Protein AF-A0AA45BLH7-F1 (afdb_monomer_lite)

Structure (mmCIF, N/CA/C/O backbone):
data_AF-A0AA45BLH7-F1
#
_entry.id   AF-A0AA45BLH7-F1
#
loop_
_atom_site.group_PDB
_atom_site.id
_atom_site.type_symbol
_atom_site.label_atom_id
_atom_site.label_alt_id
_atom_site.label_comp_id
_atom_site.label_asym_id
_atom_site.label_entity_id
_atom_site.label_seq_id
_atom_site.pdbx_PDB_ins_code
_atom_site.Cartn_x
_atom_site.Cartn_y
_atom_site.Cartn_z
_atom_site.occupancy
_atom_site.B_iso_or_equiv
_atom_site.auth_seq_id
_atom_site.auth_comp_id
_atom_site.auth_asym_id
_atom_site.auth_atom_id
_atom_site.pdbx_PDB_model_num
ATOM 1 N N . MET A 1 1 ? -49.485 -31.174 10.076 1.00 43.88 1 MET A N 1
ATOM 2 C CA . MET A 1 1 ? -48.768 -30.066 9.410 1.00 43.88 1 MET A CA 1
ATOM 3 C C . MET A 1 1 ? -49.037 -28.835 10.246 1.00 43.88 1 MET A C 1
ATOM 5 O O . MET A 1 1 ? -50.108 -28.255 10.126 1.00 43.88 1 MET A O 1
ATOM 9 N N . ASP A 1 2 ? -48.126 -28.526 11.164 1.00 48.38 2 ASP A N 1
ATOM 10 C CA . ASP A 1 2 ? -48.341 -27.492 12.173 1.00 48.38 2 ASP A CA 1
ATOM 11 C C . ASP A 1 2 ? -47.881 -26.136 11.644 1.00 48.38 2 ASP A C 1
ATOM 13 O O . ASP A 1 2 ? -46.725 -25.934 11.268 1.00 48.38 2 ASP A O 1
ATOM 17 N N . ASN A 1 3 ? -48.844 -25.224 11.570 1.00 49.12 3 ASN A N 1
ATOM 18 C CA . ASN A 1 3 ? -48.732 -23.917 10.952 1.00 49.12 3 ASN A CA 1
ATOM 19 C C . ASN A 1 3 ? -48.029 -22.942 11.915 1.00 49.12 3 ASN A C 1
ATOM 21 O O . ASN A 1 3 ? -48.671 -22.196 12.648 1.00 49.12 3 ASN A O 1
ATOM 25 N N . LYS A 1 4 ? -46.690 -22.971 11.940 1.00 55.66 4 LYS A N 1
ATOM 26 C CA . LYS A 1 4 ? -45.842 -22.135 12.818 1.00 55.66 4 LYS A CA 1
ATOM 27 C C . LYS A 1 4 ? -45.728 -20.658 12.402 1.00 55.66 4 LYS A C 1
ATOM 29 O O . LYS A 1 4 ? -44.923 -19.929 12.966 1.00 55.66 4 LYS A O 1
ATOM 34 N N . LEU A 1 5 ? -46.507 -20.203 11.421 1.00 54.84 5 LEU A N 1
ATOM 35 C CA . LEU A 1 5 ? -46.455 -18.817 10.933 1.00 54.84 5 LEU A CA 1
ATOM 36 C C . LEU A 1 5 ? -47.451 -17.879 11.633 1.00 54.84 5 LEU A C 1
ATOM 38 O O . LEU A 1 5 ? -47.347 -16.665 11.484 1.00 54.84 5 LEU A O 1
ATOM 42 N N . SER A 1 6 ? -48.375 -18.407 12.441 1.00 57.91 6 SER A N 1
ATOM 43 C CA . SER A 1 6 ? -49.400 -17.601 13.120 1.00 57.91 6 SER A CA 1
ATOM 44 C C . SER A 1 6 ? -48.895 -16.826 14.347 1.00 57.91 6 SER A C 1
ATOM 46 O O . SER A 1 6 ? -49.637 -16.014 14.892 1.00 57.91 6 SER A O 1
ATOM 48 N N . GLU A 1 7 ? -47.652 -17.039 14.790 1.00 55.47 7 GLU A N 1
ATOM 49 C CA . GLU A 1 7 ? -47.095 -16.343 15.963 1.00 55.47 7 GLU A CA 1
ATOM 50 C C . GLU A 1 7 ? -46.376 -15.024 15.631 1.00 55.47 7 GLU A C 1
ATOM 52 O O . GLU A 1 7 ? -46.086 -14.251 16.537 1.00 55.47 7 GLU A O 1
ATOM 57 N N . LEU A 1 8 ? -46.160 -14.705 14.348 1.00 52.66 8 LEU A N 1
ATOM 58 C CA . LEU A 1 8 ? -45.508 -13.455 13.918 1.00 52.66 8 LEU A CA 1
ATOM 59 C C . LEU A 1 8 ? -46.484 -12.290 13.661 1.00 52.66 8 LEU A C 1
ATOM 61 O O . LEU A 1 8 ? -46.062 -11.223 13.228 1.00 52.66 8 LEU A O 1
ATOM 65 N N . SER A 1 9 ? -47.784 -12.470 13.920 1.00 54.50 9 SER A N 1
ATOM 66 C CA . SER A 1 9 ? -48.828 -11.478 13.606 1.00 54.50 9 SER A CA 1
ATOM 67 C C . SER A 1 9 ? -49.440 -10.802 14.838 1.00 54.50 9 SER A C 1
ATOM 69 O O . SER A 1 9 ? -50.606 -10.398 14.811 1.00 54.50 9 SER A O 1
ATOM 71 N N . LYS A 1 10 ? -48.689 -10.655 15.930 1.00 49.34 10 LYS A N 1
ATOM 72 C CA . LYS A 1 10 ? -49.080 -9.699 16.971 1.00 49.34 10 LYS A CA 1
ATOM 73 C C . LYS A 1 10 ? -48.318 -8.405 16.704 1.00 49.34 10 LYS A C 1
ATOM 75 O O . LYS A 1 10 ? -47.098 -8.427 16.844 1.00 49.34 10 LYS A O 1
ATOM 80 N N . PRO A 1 11 ? -48.978 -7.310 16.283 1.00 41.38 11 PRO A N 1
ATOM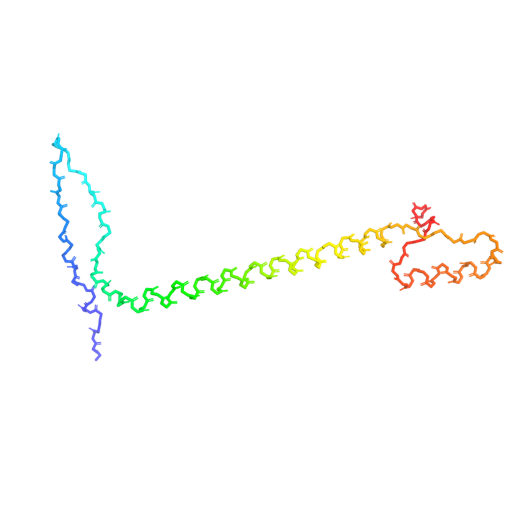 81 C CA . PRO A 1 11 ? -48.316 -6.019 16.282 1.00 41.38 11 PRO A CA 1
ATOM 82 C C . PRO A 1 11 ? -47.946 -5.714 17.733 1.00 41.38 11 PRO A C 1
ATOM 84 O O . PRO A 1 11 ? -48.816 -5.615 18.598 1.00 41.38 11 PRO A O 1
ATOM 87 N N . GLU A 1 12 ? -46.645 -5.664 17.998 1.00 49.31 12 GLU A N 1
ATOM 88 C CA . GLU A 1 12 ? -46.085 -5.141 19.236 1.00 49.31 12 GLU A CA 1
ATOM 89 C C . GLU A 1 12 ? -46.661 -3.728 19.390 1.00 49.31 12 GLU A C 1
ATOM 91 O O . GLU A 1 12 ? -46.492 -2.886 18.506 1.00 49.31 12 GLU A O 1
ATOM 96 N N . GLN A 1 13 ? -47.486 -3.507 20.416 1.00 46.44 13 GLN A N 1
ATOM 97 C CA . GLN A 1 13 ? -48.035 -2.182 20.683 1.00 46.44 13 GLN A CA 1
ATOM 98 C C . GLN A 1 13 ? -46.861 -1.277 21.051 1.00 46.44 13 GLN A C 1
ATOM 100 O O . GLN A 1 13 ? -46.290 -1.386 22.131 1.00 46.44 13 GLN A O 1
ATOM 105 N N . PHE A 1 14 ? -46.471 -0.429 20.104 1.00 42.12 14 PHE A N 1
ATOM 106 C CA . PHE A 1 14 ? -45.530 0.653 20.330 1.00 42.12 14 PHE A CA 1
ATOM 107 C C . PHE A 1 14 ? -46.275 1.766 21.065 1.00 42.12 14 PHE A C 1
ATOM 109 O O . PHE A 1 14 ? -47.068 2.486 20.455 1.00 42.12 14 PHE A O 1
ATOM 116 N N . ASP A 1 15 ? -46.025 1.906 22.363 1.00 43.53 15 ASP A N 1
ATOM 117 C CA . ASP A 1 15 ? -46.447 3.085 23.114 1.00 43.53 15 ASP A CA 1
ATOM 118 C C . ASP A 1 15 ? -45.550 4.257 22.693 1.00 43.53 15 ASP A C 1
ATOM 120 O O . ASP A 1 15 ? -44.464 4.482 23.225 1.00 43.53 15 ASP A O 1
ATOM 124 N N . ALA A 1 16 ? -45.976 4.973 21.653 1.00 44.09 16 ALA A N 1
ATOM 125 C CA . ALA A 1 16 ? -45.398 6.258 21.304 1.00 44.09 16 ALA A CA 1
ATOM 126 C C . ALA A 1 16 ? -45.867 7.285 22.343 1.00 44.09 16 ALA A C 1
ATOM 128 O O . ALA A 1 16 ? -47.026 7.702 22.328 1.00 44.09 16 ALA A O 1
ATOM 129 N N . GLU A 1 17 ? -44.982 7.695 23.250 1.00 50.41 17 GLU A N 1
ATOM 130 C CA . GLU A 1 17 ? -45.237 8.867 24.084 1.00 50.41 17 GLU A CA 1
ATOM 131 C C . GLU A 1 17 ? -45.250 10.111 23.183 1.00 50.41 17 GLU A C 1
ATOM 133 O O . GLU A 1 17 ? -44.246 10.494 22.582 1.00 50.41 17 GLU A O 1
ATOM 138 N N . VAL A 1 18 ? -46.433 10.710 23.028 1.00 46.19 18 VAL A N 1
ATOM 139 C CA . VAL A 1 18 ? -46.637 11.947 22.269 1.00 46.19 18 VAL A CA 1
ATOM 140 C C . VAL A 1 18 ? -46.475 13.122 23.231 1.00 46.19 18 VAL A C 1
ATOM 142 O O . VAL A 1 18 ? -47.393 13.436 23.986 1.00 46.19 18 VAL A O 1
ATOM 145 N N . GLU A 1 19 ? -45.327 13.797 23.200 1.00 52.41 19 GLU A N 1
ATOM 146 C CA . GLU A 1 19 ? -45.188 15.120 23.818 1.00 52.41 19 GLU A CA 1
ATOM 147 C C . GLU A 1 19 ? -45.761 16.196 22.885 1.00 52.41 19 GLU A C 1
ATOM 149 O O . GLU A 1 19 ? -45.370 16.329 21.724 1.00 52.41 19 GLU A O 1
ATOM 154 N N . ILE A 1 20 ? -46.716 16.978 23.394 1.00 48.56 20 ILE A N 1
ATOM 155 C CA . ILE A 1 20 ? -47.362 18.068 22.656 1.00 48.56 20 ILE A CA 1
ATOM 156 C C . ILE A 1 20 ? -46.675 19.383 23.034 1.00 48.56 20 ILE A C 1
ATOM 158 O O . ILE A 1 20 ? -46.933 19.935 24.103 1.00 48.56 20 ILE A O 1
ATOM 162 N N . HIS A 1 21 ? -45.860 19.940 22.136 1.00 45.47 21 HIS A N 1
ATOM 163 C CA . HIS A 1 21 ? -45.409 21.331 22.236 1.00 45.47 21 HIS A CA 1
ATOM 164 C C . HIS A 1 21 ? -46.099 22.180 21.167 1.00 45.47 21 HIS A C 1
ATOM 166 O O . HIS A 1 21 ? -46.000 21.906 19.978 1.00 45.47 21 HIS A O 1
ATOM 172 N N . GLY A 1 22 ? -46.808 23.231 21.587 1.00 54.59 22 GLY A N 1
ATOM 173 C CA . GLY A 1 22 ? -47.357 24.235 20.665 1.00 54.59 22 GLY A CA 1
ATOM 174 C C . GLY A 1 22 ? -48.560 23.800 19.817 1.00 54.59 22 GLY A C 1
ATOM 175 O O . GLY A 1 22 ? -48.976 24.567 18.957 1.00 54.59 22 GLY A O 1
ATOM 176 N N . GLY A 1 23 ? -49.151 22.627 20.072 1.00 55.66 23 GLY A N 1
ATOM 177 C CA . GLY A 1 23 ? -50.377 22.175 19.400 1.00 55.66 23 GLY A CA 1
ATOM 178 C C . GLY A 1 23 ? -50.170 21.324 18.145 1.00 55.66 23 GLY A C 1
ATOM 179 O O . GLY A 1 23 ? -51.162 20.915 17.547 1.00 55.66 23 GLY A O 1
ATOM 180 N N . GLU A 1 24 ? -48.930 20.989 17.781 1.00 39.88 24 GLU A N 1
ATOM 181 C CA . GLU A 1 24 ? -48.644 20.024 16.714 1.00 39.88 24 GLU A CA 1
ATOM 182 C C . GLU A 1 24 ? -47.915 18.794 17.281 1.00 39.88 24 GLU A C 1
ATOM 184 O O . GLU A 1 24 ? -46.898 18.945 17.963 1.00 39.88 24 GLU A O 1
ATOM 189 N N . PRO A 1 25 ? -48.420 17.566 17.047 1.00 50.94 25 PRO A N 1
ATOM 190 C CA . PRO A 1 25 ? -47.736 16.357 17.477 1.00 50.94 25 PRO A CA 1
ATOM 191 C C . PRO A 1 25 ? -46.516 16.128 16.581 1.00 50.94 25 PRO A C 1
ATOM 193 O O . PRO A 1 25 ? -46.651 15.858 15.388 1.00 50.94 25 PRO A O 1
ATOM 196 N N . PHE A 1 26 ? -45.318 16.203 17.153 1.00 44.53 26 PHE A N 1
ATOM 197 C CA . PHE A 1 26 ? -44.093 15.780 16.485 1.00 44.53 26 PHE A CA 1
ATOM 198 C C . PHE A 1 26 ? -43.581 14.512 17.165 1.00 44.53 26 PHE A C 1
ATOM 200 O O . PHE A 1 26 ? -43.473 14.438 18.386 1.00 44.53 26 PHE A O 1
ATOM 207 N N . ALA A 1 27 ? -43.297 13.480 16.372 1.00 52.56 27 ALA A N 1
ATOM 208 C CA . ALA A 1 27 ? -42.723 12.249 16.888 1.00 52.56 27 ALA A CA 1
ATOM 209 C C . ALA A 1 27 ? -41.254 12.504 17.247 1.00 52.56 27 ALA A C 1
ATOM 211 O O . ALA A 1 27 ? -40.391 12.543 16.367 1.00 52.56 27 ALA A O 1
ATOM 212 N N . VAL A 1 28 ? -40.956 12.666 18.536 1.00 49.25 28 VAL A N 1
ATOM 213 C CA . VAL A 1 28 ? -39.582 12.542 19.021 1.00 49.25 28 VAL A CA 1
ATOM 214 C C . VAL A 1 28 ? -39.232 11.066 18.943 1.00 49.25 28 VAL A C 1
ATOM 216 O O . VAL A 1 28 ? -39.680 10.260 19.751 1.00 49.25 28 VAL A O 1
ATOM 219 N N . TRP A 1 29 ? -38.432 10.696 17.945 1.00 47.56 29 TRP A N 1
ATOM 220 C CA . TRP A 1 29 ? -37.744 9.410 17.953 1.00 47.56 29 TRP A CA 1
ATOM 221 C C . TRP A 1 29 ? -36.688 9.453 19.058 1.00 47.56 29 TRP A C 1
ATOM 223 O O . TRP A 1 29 ? -35.505 9.681 18.807 1.00 47.56 29 TRP A O 1
ATOM 233 N N . ALA A 1 30 ? -37.119 9.269 20.303 1.00 48.06 30 ALA A N 1
ATOM 234 C CA . ALA A 1 30 ? -36.218 8.836 21.347 1.00 48.06 30 ALA A CA 1
ATOM 235 C C . ALA A 1 30 ? -35.832 7.399 20.976 1.00 48.06 30 ALA A C 1
ATOM 237 O O . ALA A 1 30 ? -36.725 6.553 20.863 1.00 48.06 30 ALA A O 1
ATOM 238 N N . PRO A 1 31 ? -34.548 7.088 20.717 1.00 49.00 31 PRO A N 1
ATOM 239 C CA . PRO A 1 31 ? -34.159 5.694 20.628 1.00 49.00 31 PRO A CA 1
ATOM 240 C C . PRO A 1 31 ? -34.594 5.061 21.944 1.00 49.00 31 PRO A C 1
ATOM 242 O O . PRO A 1 31 ? -34.145 5.497 23.005 1.00 49.00 31 PRO A O 1
ATOM 245 N N . ALA A 1 32 ? -35.511 4.093 21.873 1.00 47.06 32 ALA A N 1
ATOM 246 C CA . ALA A 1 32 ? -35.879 3.284 23.016 1.00 47.06 32 ALA A CA 1
ATOM 247 C C . ALA A 1 32 ? -34.572 2.720 23.564 1.00 47.06 32 ALA A C 1
ATOM 249 O O . ALA A 1 32 ? -33.959 1.830 22.965 1.00 47.06 32 ALA A O 1
ATOM 250 N N . VAL A 1 33 ? -34.094 3.293 24.668 1.00 48.31 33 VAL A N 1
ATOM 251 C CA . VAL A 1 33 ? -32.966 2.752 25.409 1.00 48.31 33 VAL A CA 1
ATOM 252 C C . VAL A 1 33 ? -33.540 1.554 26.146 1.00 48.31 33 VAL A C 1
ATOM 254 O O . VAL A 1 33 ? -33.762 1.581 27.352 1.00 48.31 33 VAL A O 1
ATOM 257 N N . ASN A 1 34 ? -33.852 0.504 25.381 1.00 44.84 34 ASN A N 1
ATOM 258 C CA . ASN A 1 34 ? -34.046 -0.832 25.903 1.00 44.84 34 ASN A CA 1
ATOM 259 C C . ASN A 1 34 ? -32.829 -1.080 26.777 1.00 44.84 34 ASN A C 1
ATOM 261 O O . ASN A 1 34 ?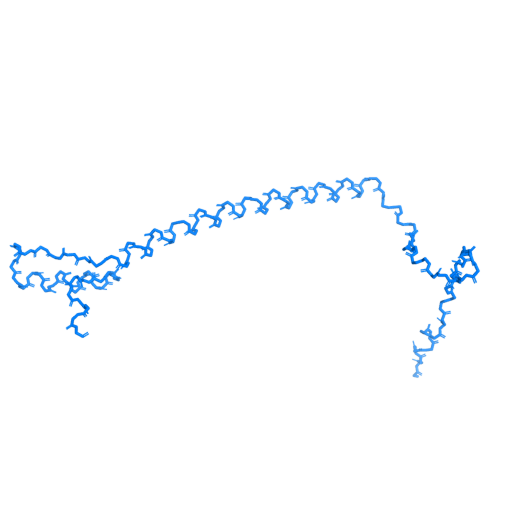 -31.709 -1.048 26.269 1.00 44.84 34 ASN A O 1
ATOM 265 N N . GLY A 1 35 ? -33.064 -1.194 28.084 1.00 45.97 35 GLY A N 1
ATOM 266 C CA . GLY A 1 35 ? -32.063 -1.153 29.140 1.00 45.97 35 GLY A CA 1
ATOM 267 C C . GLY A 1 35 ? -30.959 -2.189 28.973 1.00 45.97 35 GLY A C 1
ATOM 268 O O . GLY A 1 35 ? -30.900 -3.176 29.703 1.00 45.97 35 GLY A O 1
ATOM 269 N N . SER A 1 36 ? -30.020 -1.940 28.062 1.00 53.41 36 SER A N 1
ATOM 270 C CA . SER A 1 36 ? -28.743 -2.614 28.046 1.00 53.41 36 SER A CA 1
ATOM 271 C C . SER A 1 36 ? -27.958 -1.992 29.186 1.00 53.41 36 SER A C 1
ATOM 273 O O . SER A 1 36 ? -27.189 -1.045 29.011 1.00 53.41 36 SER A O 1
ATOM 275 N N . HIS A 1 37 ? -28.153 -2.533 30.385 1.00 53.16 37 HIS A N 1
ATOM 276 C CA . HIS A 1 37 ? -27.092 -2.556 31.373 1.00 53.16 37 HIS A CA 1
ATOM 277 C C . HIS A 1 37 ? -25.927 -3.337 30.755 1.00 53.16 37 HIS A C 1
ATOM 279 O O . HIS A 1 37 ? -25.691 -4.499 31.080 1.00 53.16 37 HIS A O 1
ATOM 285 N N . VAL A 1 38 ? -25.205 -2.705 29.824 1.00 55.91 38 VAL A N 1
ATOM 286 C CA . VAL A 1 38 ? -23.844 -3.090 29.491 1.00 55.91 38 VAL A CA 1
ATOM 287 C C . VAL A 1 38 ? -23.138 -2.995 30.827 1.00 55.91 38 VAL A C 1
ATOM 289 O O . VAL A 1 38 ? -23.001 -1.908 31.396 1.00 55.91 38 VAL A O 1
ATOM 292 N N . LYS A 1 39 ? -22.808 -4.152 31.404 1.00 72.75 39 LYS A N 1
ATOM 293 C CA . LYS A 1 39 ? -22.110 -4.186 32.687 1.00 72.75 39 LYS A CA 1
ATOM 294 C C . LYS A 1 39 ? -20.875 -3.309 32.513 1.00 72.75 39 LYS A C 1
ATOM 296 O O . LYS A 1 39 ? -20.237 -3.361 31.466 1.00 72.75 39 LYS A O 1
ATOM 301 N N . LYS A 1 40 ? -20.540 -2.487 33.508 1.00 73.69 40 LYS A N 1
ATOM 302 C CA . LYS A 1 40 ? -19.403 -1.547 33.447 1.00 73.69 40 LYS A CA 1
ATOM 303 C C . LYS A 1 40 ? -18.123 -2.212 32.897 1.00 73.69 40 LYS A C 1
ATOM 305 O O . LYS A 1 40 ? -17.364 -1.603 32.154 1.00 73.69 40 LYS A O 1
ATOM 310 N N . GLU A 1 41 ? -17.952 -3.493 33.204 1.00 73.62 41 GLU A N 1
ATOM 311 C CA . GLU A 1 41 ? -16.913 -4.393 32.696 1.00 73.62 41 GLU A CA 1
ATOM 312 C C . GLU A 1 41 ? -16.925 -4.572 31.167 1.00 73.62 41 GLU A C 1
ATOM 314 O O . GLU A 1 41 ? -15.881 -4.463 30.534 1.00 73.62 41 GLU A O 1
ATOM 319 N N . GLN A 1 42 ? -18.092 -4.789 30.555 1.00 81.25 42 GLN A N 1
ATOM 320 C CA . GLN A 1 42 ? -18.250 -4.919 29.102 1.00 81.25 42 GLN A CA 1
ATOM 321 C C . GLN A 1 42 ? -17.955 -3.600 28.381 1.00 81.25 42 GLN A C 1
ATOM 323 O O . GLN A 1 42 ? -17.343 -3.606 27.318 1.00 81.25 42 GLN A O 1
ATOM 328 N N . TYR A 1 43 ? -18.333 -2.466 28.976 1.00 82.06 43 TYR A N 1
ATOM 329 C CA . TYR A 1 43 ? -18.019 -1.149 28.422 1.00 82.06 43 TYR A CA 1
ATOM 330 C C . TYR A 1 43 ? -16.504 -0.894 28.399 1.00 82.06 43 TYR A C 1
ATOM 332 O O . TYR A 1 43 ? -15.961 -0.461 27.384 1.00 82.06 43 TYR A O 1
ATOM 340 N N . PHE A 1 44 ? -15.797 -1.222 29.485 1.00 86.94 44 PHE A N 1
ATOM 341 C CA . PHE A 1 44 ? -14.336 -1.113 29.515 1.00 86.94 44 PHE A CA 1
ATOM 342 C C . PHE A 1 44 ? -13.640 -2.112 28.588 1.00 86.94 44 PHE A C 1
ATOM 344 O O . PHE A 1 44 ? -12.648 -1.748 27.960 1.00 86.94 44 PHE A O 1
ATOM 351 N N . ALA A 1 45 ? -14.160 -3.337 28.466 1.00 91.75 45 ALA A N 1
ATOM 352 C CA . ALA A 1 45 ? -13.638 -4.322 27.522 1.00 91.75 45 ALA A CA 1
ATOM 353 C C . ALA A 1 45 ? -13.747 -3.818 26.073 1.00 91.75 45 ALA A C 1
ATOM 355 O O . ALA A 1 45 ? -12.756 -3.819 25.346 1.00 91.75 45 ALA A O 1
ATOM 356 N N . LEU A 1 46 ? -14.909 -3.281 25.690 1.00 92.00 46 LEU A N 1
ATOM 357 C CA . LEU A 1 46 ? -15.128 -2.693 24.365 1.00 92.00 46 LEU A CA 1
ATOM 358 C C . LEU A 1 46 ? -14.208 -1.497 24.097 1.00 92.00 46 LEU A C 1
ATOM 360 O O . LEU A 1 46 ? -13.660 -1.373 23.004 1.00 92.00 46 LEU A O 1
ATOM 364 N N . LEU A 1 47 ? -13.991 -0.628 25.088 1.00 94.12 47 LEU A N 1
ATOM 365 C CA . LEU A 1 47 ? -13.039 0.478 24.954 1.00 94.12 47 LEU A CA 1
ATOM 366 C C . LEU A 1 47 ? -11.604 -0.019 24.734 1.00 94.12 47 LEU A C 1
ATOM 368 O O . LEU A 1 47 ? -10.907 0.502 23.864 1.00 94.12 47 LEU A O 1
ATOM 372 N N . ALA A 1 48 ? -11.173 -1.045 25.470 1.00 93.75 48 ALA A N 1
ATOM 373 C CA . ALA A 1 48 ? -9.846 -1.630 25.303 1.00 93.75 48 ALA A CA 1
ATOM 374 C C . ALA A 1 48 ? -9.667 -2.264 23.912 1.00 93.75 48 ALA A C 1
ATOM 376 O O . ALA A 1 48 ? -8.627 -2.081 23.274 1.00 93.75 48 ALA A O 1
ATOM 377 N N . GLU A 1 49 ? -10.689 -2.958 23.408 1.00 94.19 49 GLU A N 1
ATOM 378 C CA . GLU A 1 49 ? -10.695 -3.521 22.053 1.00 94.19 49 GLU A CA 1
ATOM 379 C C . GLU A 1 49 ? -10.647 -2.429 20.976 1.00 94.19 49 GLU A C 1
ATOM 381 O O . GLU A 1 49 ? -9.865 -2.521 20.023 1.00 94.19 49 GLU A O 1
ATOM 386 N N . LEU A 1 50 ? -11.413 -1.347 21.138 1.00 95.50 50 LEU A N 1
ATOM 387 C CA . LEU A 1 50 ? -11.376 -0.198 20.228 1.00 95.50 50 LEU A CA 1
ATOM 388 C C . LEU A 1 50 ? -10.006 0.489 20.221 1.00 95.50 50 LEU A C 1
ATOM 390 O O . LEU A 1 50 ? -9.487 0.855 19.165 1.00 95.50 50 LEU A O 1
ATOM 394 N N . GLU A 1 51 ? -9.369 0.642 21.379 1.00 95.50 51 GLU A N 1
ATOM 395 C CA . GLU A 1 51 ? -8.016 1.191 21.447 1.00 95.50 51 GLU A CA 1
ATOM 396 C C . GLU A 1 51 ? -6.977 0.271 20.800 1.00 95.50 51 GLU A C 1
ATOM 398 O O . GLU A 1 51 ? -6.077 0.750 20.100 1.00 95.50 51 GLU A O 1
ATOM 403 N N . ALA A 1 52 ? -7.088 -1.043 21.006 1.00 96.31 52 ALA A N 1
ATOM 404 C CA . ALA A 1 52 ? -6.193 -2.024 20.402 1.00 96.31 52 ALA A CA 1
ATOM 405 C C . ALA A 1 52 ? -6.314 -2.025 18.872 1.00 96.31 52 ALA A C 1
ATOM 407 O O . ALA A 1 52 ? -5.305 -1.916 18.169 1.00 96.31 52 ALA A O 1
ATOM 408 N N . THR A 1 53 ? -7.539 -2.060 18.350 1.00 95.19 53 THR A N 1
ATOM 409 C CA . THR A 1 53 ? -7.809 -2.012 16.904 1.00 95.19 53 THR A CA 1
ATOM 410 C C . THR A 1 53 ? -7.366 -0.686 16.287 1.00 95.19 53 THR A C 1
ATOM 412 O O . THR A 1 53 ? -6.746 -0.679 15.220 1.00 95.19 53 THR A O 1
ATOM 415 N N . ARG A 1 54 ? -7.556 0.446 16.981 1.00 97.19 54 ARG A N 1
ATOM 416 C CA . ARG A 1 54 ? -7.032 1.753 16.548 1.00 97.19 54 ARG A CA 1
ATOM 417 C C . ARG A 1 54 ? -5.509 1.746 16.426 1.00 97.19 54 ARG A C 1
ATOM 419 O O . ARG A 1 54 ? -4.978 2.246 15.433 1.00 97.19 54 ARG A O 1
ATOM 426 N N . LYS A 1 55 ? -4.796 1.178 17.404 1.00 96.62 55 LYS A N 1
ATOM 427 C CA . LYS A 1 55 ? -3.326 1.056 17.366 1.00 96.62 55 LYS A CA 1
ATOM 428 C C . LYS A 1 55 ? -2.868 0.170 16.206 1.00 96.62 55 LYS A C 1
ATOM 430 O O . LYS A 1 55 ? -1.948 0.548 15.484 1.00 96.62 55 LYS A O 1
ATOM 435 N N . GLN A 1 56 ? -3.536 -0.963 15.987 1.00 97.19 56 GLN A N 1
ATOM 436 C CA . GLN A 1 56 ? -3.249 -1.854 14.858 1.00 97.19 56 GLN A CA 1
ATOM 437 C C . GLN A 1 56 ? -3.459 -1.154 13.512 1.00 97.19 56 GLN A C 1
ATOM 439 O O . GLN A 1 56 ? -2.589 -1.211 12.645 1.00 97.19 56 GLN A O 1
ATOM 444 N N . SER A 1 57 ? -4.569 -0.430 13.355 1.00 94.69 57 SER A N 1
ATOM 445 C CA . SER A 1 57 ? -4.864 0.339 12.143 1.00 94.69 57 SER A CA 1
ATOM 446 C C . SER A 1 57 ? -3.799 1.409 11.868 1.00 94.69 57 SER A C 1
ATOM 448 O O . SER A 1 57 ? -3.323 1.533 10.738 1.00 94.69 57 SER A O 1
ATOM 450 N N . GLN A 1 58 ? -3.348 2.131 12.899 1.00 97.00 58 GLN A N 1
ATOM 451 C CA . GLN A 1 58 ? -2.277 3.122 12.756 1.00 97.00 58 GLN A CA 1
ATOM 452 C C . GLN A 1 58 ? -0.948 2.500 12.315 1.00 97.00 58 GLN A C 1
ATOM 454 O O . GLN A 1 58 ? -0.256 3.073 11.472 1.00 97.00 58 GLN A O 1
ATOM 459 N N . GLU A 1 59 ? -0.579 1.339 12.856 1.00 96.56 59 GLU A N 1
ATOM 460 C CA . GLU A 1 59 ? 0.654 0.663 12.446 1.00 96.56 59 GLU A CA 1
ATOM 461 C C . GLU A 1 59 ? 0.559 0.121 11.015 1.00 96.56 59 GLU A C 1
ATOM 463 O O . GLU A 1 59 ? 1.485 0.312 10.224 1.00 96.56 59 GLU A O 1
ATOM 468 N N . LEU A 1 60 ? -0.579 -0.466 10.633 1.00 95.25 60 LEU A N 1
ATOM 469 C CA . LEU A 1 60 ? -0.818 -0.903 9.255 1.00 95.25 60 LEU A CA 1
ATOM 470 C C . LEU A 1 60 ? -0.753 0.267 8.269 1.00 95.25 60 LEU A C 1
ATOM 472 O O . LEU A 1 60 ? -0.110 0.151 7.224 1.00 95.25 60 LEU A O 1
ATOM 476 N N . ALA A 1 61 ? -1.334 1.419 8.611 1.00 95.62 61 ALA A N 1
ATOM 477 C CA . ALA A 1 61 ? -1.252 2.624 7.788 1.00 95.62 61 ALA A CA 1
ATOM 478 C C . ALA A 1 61 ? 0.202 3.096 7.604 1.00 95.62 61 ALA A C 1
ATOM 480 O O . ALA A 1 61 ? 0.614 3.431 6.491 1.00 95.62 61 ALA A O 1
ATOM 481 N N . ARG A 1 62 ? 1.022 3.055 8.665 1.00 95.25 62 ARG A N 1
ATOM 482 C CA . ARG A 1 62 ? 2.462 3.367 8.583 1.00 95.25 62 ARG A CA 1
ATOM 483 C C . ARG A 1 62 ? 3.209 2.386 7.685 1.00 95.25 62 ARG A C 1
ATOM 485 O O . ARG A 1 62 ? 4.043 2.807 6.884 1.00 95.25 62 ARG A O 1
ATOM 492 N N . GLN A 1 63 ? 2.922 1.090 7.793 1.00 95.00 63 GLN A N 1
ATOM 493 C CA . GLN A 1 63 ? 3.528 0.063 6.940 1.00 95.00 63 GLN A CA 1
ATOM 494 C C . GLN A 1 63 ? 3.160 0.260 5.471 1.00 95.00 63 GLN A C 1
ATOM 496 O O . GLN A 1 63 ? 4.055 0.281 4.624 1.00 95.00 63 GLN A O 1
ATOM 501 N N . CYS A 1 64 ? 1.879 0.488 5.181 1.00 92.81 64 CYS A N 1
ATOM 502 C CA . CYS A 1 64 ? 1.400 0.772 3.830 1.00 92.81 64 CYS A CA 1
ATOM 503 C C . CYS A 1 64 ? 2.065 2.027 3.257 1.00 92.81 64 CYS A C 1
ATOM 505 O O . CYS A 1 64 ? 2.547 1.993 2.128 1.00 92.81 64 CYS A O 1
ATOM 507 N N . GLY A 1 65 ? 2.193 3.100 4.046 1.00 93.75 65 GLY A N 1
ATOM 508 C CA . GLY A 1 65 ? 2.904 4.312 3.632 1.00 93.75 65 GLY A CA 1
ATOM 509 C C . GLY A 1 65 ? 4.374 4.057 3.280 1.00 93.75 65 GLY A C 1
ATOM 510 O O . GLY A 1 65 ? 4.851 4.509 2.239 1.00 93.75 65 GLY A O 1
ATOM 511 N N . ARG A 1 66 ? 5.095 3.272 4.097 1.00 92.69 66 ARG A N 1
ATOM 512 C CA . ARG A 1 66 ? 6.495 2.887 3.821 1.00 92.69 66 ARG A CA 1
ATOM 513 C C . ARG A 1 66 ? 6.627 2.068 2.536 1.00 92.69 66 ARG A C 1
ATOM 515 O O . ARG A 1 66 ? 7.537 2.315 1.745 1.00 92.69 66 ARG A O 1
ATOM 522 N N . LEU A 1 67 ? 5.746 1.090 2.329 1.00 92.81 67 LEU A N 1
ATOM 523 C CA . LEU A 1 67 ? 5.758 0.250 1.129 1.00 92.81 67 LEU A CA 1
ATOM 524 C C . LEU A 1 67 ? 5.383 1.049 -0.122 1.00 92.81 67 LEU A C 1
ATOM 526 O O . LEU A 1 67 ? 6.082 0.942 -1.126 1.00 92.81 67 LEU A O 1
ATOM 530 N N . GLY A 1 68 ? 4.367 1.911 -0.038 1.00 93.94 68 GLY A N 1
ATOM 531 C CA . GLY A 1 68 ? 3.968 2.805 -1.125 1.00 93.94 68 GLY A CA 1
ATOM 532 C C . GLY A 1 68 ? 5.095 3.748 -1.547 1.00 93.94 68 GLY A C 1
ATOM 533 O O . GLY A 1 68 ? 5.383 3.873 -2.734 1.00 93.94 68 GLY A O 1
ATOM 534 N N . ALA A 1 69 ? 5.821 4.334 -0.589 1.00 91.88 69 ALA A N 1
ATOM 535 C CA . ALA A 1 69 ? 6.986 5.165 -0.894 1.00 91.88 69 ALA A CA 1
ATOM 536 C C . ALA A 1 69 ? 8.100 4.376 -1.608 1.00 91.88 69 ALA A C 1
ATOM 538 O O . ALA A 1 69 ? 8.706 4.872 -2.559 1.00 91.88 69 ALA A O 1
ATOM 539 N N . ARG A 1 70 ? 8.363 3.131 -1.187 1.00 90.31 70 ARG A N 1
ATOM 540 C CA . ARG A 1 70 ? 9.350 2.258 -1.846 1.00 90.31 70 ARG A CA 1
ATOM 541 C C . ARG A 1 70 ? 8.924 1.871 -3.259 1.00 90.31 70 ARG A C 1
ATOM 543 O O . ARG A 1 70 ? 9.771 1.894 -4.150 1.00 90.31 70 ARG A O 1
ATOM 550 N N . ALA A 1 71 ? 7.648 1.548 -3.457 1.00 89.06 71 ALA A N 1
ATOM 551 C CA . ALA A 1 71 ? 7.089 1.247 -4.770 1.00 89.06 71 ALA A CA 1
ATOM 552 C C . ALA A 1 71 ? 7.232 2.453 -5.708 1.00 89.06 71 ALA A C 1
ATOM 554 O O . ALA A 1 71 ? 7.828 2.319 -6.770 1.00 89.06 71 ALA A O 1
ATOM 555 N N . ALA A 1 72 ? 6.852 3.654 -5.260 1.00 88.62 72 ALA A N 1
ATOM 556 C CA . ALA A 1 72 ? 6.989 4.879 -6.049 1.00 88.62 72 ALA A CA 1
ATOM 557 C C . ALA A 1 72 ? 8.449 5.184 -6.443 1.00 88.62 72 ALA A C 1
ATOM 559 O O . ALA A 1 72 ? 8.724 5.638 -7.555 1.00 88.62 72 ALA A O 1
ATOM 560 N N . ILE A 1 73 ? 9.418 4.928 -5.554 1.00 86.88 73 ILE A N 1
ATOM 561 C CA . ILE A 1 73 ? 10.847 5.068 -5.883 1.00 86.88 73 ILE A CA 1
ATOM 562 C C . ILE A 1 73 ? 11.272 4.032 -6.930 1.00 86.88 73 ILE A C 1
ATOM 564 O O . ILE A 1 73 ? 12.009 4.373 -7.856 1.00 86.88 73 ILE A O 1
ATOM 568 N N . ALA A 1 74 ? 10.841 2.778 -6.789 1.00 84.75 74 ALA A N 1
ATOM 569 C CA . ALA A 1 74 ? 11.158 1.719 -7.742 1.00 84.75 74 ALA A CA 1
ATOM 570 C C . ALA A 1 74 ? 10.557 2.011 -9.126 1.00 84.75 74 ALA A C 1
ATOM 572 O O . ALA A 1 74 ? 11.269 1.931 -10.124 1.00 84.75 74 ALA A O 1
ATOM 573 N N . GLU A 1 75 ? 9.301 2.452 -9.180 1.00 85.25 75 GLU A N 1
ATOM 574 C CA . GLU A 1 75 ? 8.625 2.874 -10.409 1.00 85.25 75 GLU A CA 1
ATOM 575 C C . GLU A 1 75 ? 9.377 4.008 -11.110 1.00 85.25 75 GLU A C 1
ATOM 577 O O . GLU A 1 75 ? 9.661 3.916 -12.302 1.00 85.25 75 GLU A O 1
ATOM 582 N N . ARG A 1 76 ? 9.805 5.044 -10.375 1.00 81.88 76 ARG A N 1
ATOM 583 C CA . ARG A 1 76 ? 10.618 6.136 -10.946 1.00 81.88 76 ARG A CA 1
ATOM 584 C C . ARG A 1 76 ? 11.960 5.652 -11.498 1.00 81.88 76 ARG A C 1
ATOM 586 O O . ARG A 1 76 ? 12.413 6.147 -12.531 1.00 81.88 76 ARG A O 1
ATOM 593 N N . LYS A 1 77 ? 12.605 4.694 -10.825 1.00 76.12 77 LYS A N 1
ATOM 594 C CA . LYS A 1 77 ? 13.876 4.111 -11.286 1.00 76.12 77 LYS A CA 1
ATOM 595 C C . LYS A 1 77 ? 13.700 3.298 -12.564 1.00 76.12 77 LYS A C 1
ATOM 597 O O . LYS A 1 77 ? 14.552 3.387 -13.437 1.00 76.12 77 LYS A O 1
ATOM 602 N N . LEU A 1 78 ? 12.607 2.550 -12.681 1.00 76.44 78 LEU A N 1
ATOM 603 C CA . LEU A 1 78 ? 12.281 1.791 -13.891 1.00 76.44 78 LEU A CA 1
ATOM 604 C C . LEU A 1 78 ? 11.836 2.701 -15.045 1.00 76.44 78 LEU A C 1
ATOM 606 O O . LEU A 1 78 ? 12.094 2.394 -16.206 1.00 76.44 78 LEU A O 1
ATOM 610 N N . ALA A 1 79 ? 11.201 3.835 -14.736 1.00 77.31 79 ALA A N 1
ATOM 611 C CA . ALA A 1 79 ? 10.779 4.812 -15.735 1.00 77.31 79 ALA A CA 1
ATOM 612 C C . ALA A 1 79 ? 11.956 5.554 -16.387 1.00 77.31 79 ALA A C 1
ATOM 614 O O . ALA A 1 79 ? 11.842 5.959 -17.541 1.00 77.31 79 ALA A O 1
ATOM 615 N N . THR A 1 80 ? 13.074 5.732 -15.675 1.00 80.50 80 THR A N 1
ATOM 616 C CA . THR A 1 80 ? 14.258 6.422 -16.208 1.00 80.50 80 THR A CA 1
ATOM 617 C C . THR A 1 80 ? 15.017 5.515 -17.186 1.00 80.50 80 THR A C 1
ATOM 619 O O . THR A 1 80 ? 15.539 4.482 -16.760 1.00 80.50 80 THR A O 1
ATOM 622 N N . PRO A 1 81 ? 15.142 5.878 -18.476 1.00 81.31 81 PRO A N 1
ATOM 623 C CA . PRO A 1 81 ? 15.872 5.061 -19.436 1.00 81.31 81 PRO A CA 1
ATOM 624 C C . PRO A 1 81 ? 17.372 5.010 -19.120 1.00 81.31 81 PRO A C 1
ATOM 626 O O . PRO A 1 81 ? 18.012 6.022 -18.829 1.00 81.31 81 PRO A O 1
ATOM 629 N N . VAL A 1 82 ? 17.961 3.824 -19.226 1.00 84.38 82 VAL A N 1
ATOM 630 C CA . VAL A 1 82 ? 19.384 3.576 -18.998 1.00 84.38 82 VAL A CA 1
ATOM 631 C C . VAL A 1 82 ? 20.190 4.034 -20.210 1.00 84.38 82 VAL A C 1
ATOM 633 O O . VAL A 1 82 ? 19.937 3.630 -21.348 1.00 84.38 82 VAL A O 1
ATOM 636 N N . ARG A 1 83 ? 21.212 4.860 -19.969 1.00 83.62 83 ARG A N 1
ATOM 637 C CA . ARG A 1 83 ? 22.168 5.281 -20.998 1.00 83.62 83 ARG A CA 1
ATOM 638 C C . ARG A 1 83 ? 23.344 4.310 -21.042 1.00 83.62 83 ARG A C 1
ATOM 640 O O . ARG A 1 83 ? 24.114 4.217 -20.093 1.00 83.62 83 ARG A O 1
ATOM 647 N N . LEU A 1 84 ? 23.489 3.598 -22.156 1.00 82.62 84 LEU A N 1
ATOM 648 C CA . LEU A 1 84 ? 24.630 2.707 -22.377 1.00 82.62 84 LEU A CA 1
ATOM 649 C C . LEU A 1 84 ? 25.887 3.516 -22.723 1.00 82.62 84 LEU A C 1
ATOM 651 O O . LEU A 1 84 ? 25.801 4.509 -23.450 1.00 82.62 84 LEU A O 1
ATOM 655 N N . SER A 1 85 ? 27.045 3.070 -22.229 1.00 80.06 85 SER A N 1
ATOM 656 C CA . SER A 1 85 ? 28.339 3.687 -22.547 1.00 80.06 85 SER A CA 1
ATOM 657 C C . SER A 1 85 ? 28.618 3.652 -24.056 1.00 80.06 85 SER A C 1
ATOM 659 O O . SER A 1 85 ? 28.321 2.672 -24.743 1.00 80.06 85 SER A O 1
ATOM 661 N N . CYS A 1 86 ? 29.198 4.738 -24.571 1.00 75.19 86 CYS A N 1
ATOM 662 C CA . CYS A 1 86 ? 29.636 4.842 -25.964 1.00 75.19 86 CYS A CA 1
ATOM 663 C C . CYS A 1 86 ? 31.050 4.289 -26.189 1.00 75.19 86 CYS A C 1
ATOM 665 O O . CYS A 1 86 ? 31.446 4.109 -27.334 1.00 75.19 86 CYS A O 1
ATOM 667 N N . GLU A 1 87 ? 31.790 4.016 -25.116 1.00 79.62 87 GLU A N 1
ATOM 668 C CA . GLU A 1 87 ? 33.187 3.561 -25.156 1.00 79.62 87 GLU A CA 1
ATOM 669 C C . GLU A 1 87 ? 33.299 2.039 -25.305 1.00 79.62 87 GLU A C 1
ATOM 671 O O . GLU A 1 87 ? 34.368 1.500 -25.581 1.00 79.62 87 GLU A O 1
ATOM 676 N N . THR A 1 88 ? 32.188 1.318 -25.134 1.00 74.62 88 THR A N 1
ATOM 677 C CA . THR A 1 88 ? 32.148 -0.135 -25.310 1.00 74.62 88 THR A CA 1
ATOM 678 C C . THR A 1 88 ? 32.014 -0.502 -26.782 1.00 74.62 88 THR A C 1
ATOM 680 O O . THR A 1 88 ? 31.234 0.097 -27.524 1.00 74.62 88 THR A O 1
ATOM 683 N N . HIS A 1 89 ? 32.729 -1.553 -27.194 1.00 80.44 89 HIS A N 1
ATOM 684 C CA . HIS A 1 89 ? 32.635 -2.103 -28.544 1.00 80.44 89 HIS A CA 1
ATOM 685 C C . HIS A 1 89 ? 31.160 -2.381 -28.931 1.00 80.44 89 HIS A C 1
ATOM 687 O O . HIS A 1 89 ? 30.420 -2.933 -28.106 1.00 80.44 89 HIS A O 1
ATOM 693 N N . PRO A 1 90 ? 30.713 -2.074 -30.169 1.00 81.25 90 PRO A N 1
ATOM 694 C CA . PRO A 1 90 ? 29.297 -2.121 -30.556 1.00 81.25 90 PRO A CA 1
ATOM 695 C C . PRO A 1 90 ? 28.591 -3.449 -30.253 1.00 81.25 90 PRO A C 1
ATOM 697 O O . PRO A 1 90 ? 27.468 -3.451 -29.753 1.00 81.25 90 PRO A O 1
ATOM 700 N N . ARG A 1 91 ? 29.271 -4.586 -30.473 1.00 81.69 91 ARG A N 1
ATOM 701 C CA . ARG A 1 91 ? 28.73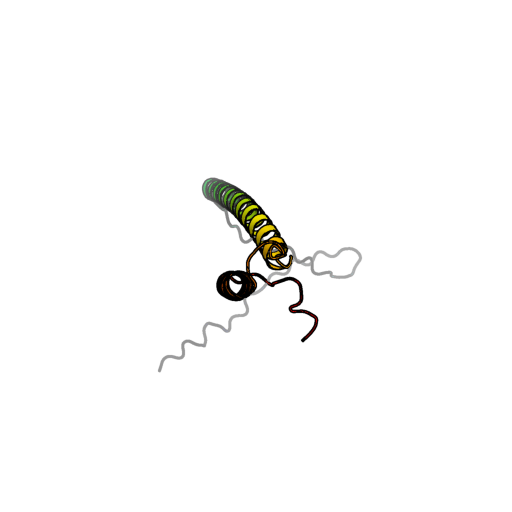6 -5.917 -30.122 1.00 81.69 91 ARG A CA 1
ATOM 702 C C . ARG A 1 91 ? 28.440 -6.059 -28.625 1.00 81.69 91 ARG A C 1
ATOM 704 O O . ARG A 1 91 ? 27.369 -6.539 -28.254 1.00 81.69 91 ARG A O 1
ATOM 711 N N . CYS A 1 92 ? 29.354 -5.609 -27.768 1.00 82.56 92 CYS A N 1
ATOM 712 C CA . CYS A 1 92 ? 29.181 -5.664 -26.318 1.00 82.56 92 CYS A CA 1
ATOM 713 C C . CYS A 1 92 ? 28.048 -4.735 -25.873 1.00 82.56 92 CYS A C 1
ATOM 715 O O . CYS A 1 92 ? 27.235 -5.114 -25.038 1.00 82.56 92 CYS A O 1
ATOM 717 N N . ARG A 1 93 ? 27.928 -3.558 -26.499 1.00 82.94 93 ARG A N 1
ATOM 718 C CA . ARG A 1 93 ? 26.842 -2.607 -26.236 1.00 82.94 93 ARG A CA 1
ATOM 719 C C . ARG A 1 93 ? 25.465 -3.184 -26.570 1.00 82.94 93 ARG A C 1
ATOM 721 O O . ARG A 1 93 ? 24.536 -3.011 -25.788 1.00 82.94 93 ARG A O 1
ATOM 728 N N . THR A 1 94 ? 25.326 -3.902 -27.687 1.00 82.25 94 THR A N 1
ATOM 729 C CA . THR A 1 94 ? 24.054 -4.554 -28.047 1.00 82.25 94 THR A CA 1
ATOM 730 C C . THR A 1 94 ? 23.677 -5.694 -27.110 1.00 82.25 94 THR A C 1
ATOM 732 O O . THR A 1 94 ? 22.496 -5.860 -26.814 1.00 82.25 94 THR A O 1
ATOM 735 N N . GLN A 1 95 ? 24.655 -6.464 -26.624 1.00 85.81 95 GLN A N 1
ATOM 736 C CA . GLN A 1 95 ? 24.389 -7.503 -25.631 1.00 85.81 95 GLN A CA 1
ATOM 737 C C . GLN A 1 95 ? 23.940 -6.871 -24.311 1.00 85.81 95 GLN A C 1
ATOM 739 O O . GLN A 1 95 ? 22.885 -7.218 -23.793 1.00 85.81 95 GLN A O 1
ATOM 744 N N . HIS A 1 96 ? 24.653 -5.839 -23.862 1.00 85.12 96 HIS A N 1
ATOM 745 C CA . HIS A 1 96 ? 24.321 -5.120 -22.639 1.00 85.12 96 HIS A CA 1
ATOM 746 C C . HIS A 1 96 ? 22.924 -4.476 -22.704 1.00 85.12 96 HIS A C 1
ATOM 748 O O . HIS A 1 96 ? 22.186 -4.500 -21.727 1.00 85.12 96 HIS A O 1
ATOM 754 N N . ALA A 1 97 ? 22.511 -3.968 -23.872 1.00 86.44 97 ALA A N 1
ATOM 755 C CA . ALA A 1 97 ? 21.150 -3.474 -24.089 1.00 86.44 97 ALA A CA 1
ATOM 756 C C . ALA A 1 97 ? 20.084 -4.560 -23.865 1.00 86.44 97 ALA A C 1
ATOM 758 O O . ALA A 1 97 ? 19.048 -4.290 -23.260 1.00 86.44 97 ALA A O 1
ATOM 759 N N . LYS A 1 98 ? 20.330 -5.789 -24.341 1.00 86.69 98 LYS A N 1
ATOM 760 C CA . LYS A 1 98 ? 19.416 -6.923 -24.136 1.00 86.69 98 LYS A CA 1
ATOM 761 C C . LYS A 1 98 ? 19.328 -7.299 -22.664 1.00 86.69 98 LYS A C 1
ATOM 763 O O . LYS A 1 98 ? 18.225 -7.508 -22.175 1.00 86.69 98 LYS A O 1
ATOM 768 N N . ASP A 1 99 ? 20.460 -7.325 -21.969 1.00 88.44 99 ASP A N 1
ATOM 769 C CA . ASP A 1 99 ? 20.517 -7.680 -20.550 1.00 88.44 99 ASP A CA 1
ATOM 770 C C . ASP A 1 99 ? 19.768 -6.643 -19.689 1.00 88.44 99 ASP A C 1
ATOM 772 O O . ASP A 1 99 ? 18.987 -6.999 -18.808 1.00 88.44 99 ASP A O 1
ATOM 776 N N . VAL A 1 100 ? 19.914 -5.350 -20.006 1.00 86.94 100 VAL A N 1
ATOM 777 C CA . VAL A 1 100 ? 19.192 -4.246 -19.345 1.00 86.94 100 VAL A CA 1
ATOM 778 C C . VAL A 1 100 ? 17.679 -4.334 -19.579 1.00 86.94 100 VAL A C 1
ATOM 780 O O . VAL A 1 100 ? 16.902 -4.183 -18.633 1.00 86.94 100 VAL A O 1
ATOM 783 N N . ARG A 1 101 ? 17.248 -4.646 -20.809 1.00 87.25 101 ARG A N 1
ATOM 784 C CA . ARG A 1 101 ? 15.826 -4.871 -21.127 1.00 87.25 101 ARG A CA 1
ATOM 785 C C . ARG A 1 101 ? 15.270 -6.113 -20.435 1.00 87.25 101 ARG A C 1
ATOM 787 O O . ARG A 1 101 ? 14.155 -6.071 -19.927 1.00 87.25 101 ARG A O 1
ATOM 794 N N . ALA A 1 102 ? 16.040 -7.201 -20.377 1.00 87.62 102 ALA A N 1
ATOM 795 C CA . ALA A 1 102 ? 15.655 -8.422 -19.668 1.00 87.62 102 ALA A CA 1
ATOM 796 C C . ALA A 1 102 ? 15.478 -8.182 -18.159 1.00 87.62 102 ALA A C 1
ATOM 798 O O . ALA A 1 102 ? 14.620 -8.799 -17.534 1.00 87.62 102 ALA A O 1
ATOM 799 N N . ALA A 1 103 ? 16.229 -7.236 -17.589 1.00 85.12 103 ALA A N 1
ATOM 800 C CA . ALA A 1 103 ? 16.064 -6.771 -16.214 1.00 85.12 103 ALA A CA 1
ATOM 801 C C . ALA A 1 103 ? 14.884 -5.791 -16.014 1.00 85.12 103 ALA A C 1
ATOM 803 O O . ALA A 1 103 ? 14.661 -5.329 -14.896 1.00 85.12 103 ALA A O 1
ATOM 804 N N . GLY A 1 104 ? 14.125 -5.469 -17.069 1.00 83.62 104 GLY A N 1
ATOM 805 C CA . GLY A 1 104 ? 12.930 -4.621 -17.010 1.00 83.62 104 GLY A CA 1
ATOM 806 C C . GLY A 1 104 ? 13.192 -3.116 -17.111 1.00 83.62 104 GLY A C 1
ATOM 807 O O . GLY A 1 104 ? 12.269 -2.328 -16.912 1.00 83.62 104 GLY A O 1
ATOM 808 N N . PHE A 1 105 ? 14.419 -2.695 -17.426 1.00 84.19 105 PHE A N 1
ATOM 809 C CA . PHE A 1 105 ? 14.751 -1.285 -17.633 1.00 84.19 105 PHE A CA 1
ATOM 810 C C . PHE A 1 105 ? 14.606 -0.893 -19.106 1.00 84.19 105 PHE A C 1
ATOM 812 O O . PHE A 1 105 ? 14.956 -1.654 -20.010 1.00 84.19 105 PHE A O 1
ATOM 819 N N . LYS A 1 106 ? 14.148 0.337 -19.358 1.00 84.62 106 LYS A N 1
ATOM 820 C CA . LYS A 1 106 ? 14.190 0.939 -20.699 1.00 84.62 106 LYS A CA 1
ATOM 821 C C . LYS A 1 106 ? 15.611 1.369 -21.048 1.00 84.62 106 LYS A C 1
ATOM 823 O O . LYS A 1 106 ? 16.352 1.795 -20.165 1.00 84.62 106 LYS A O 1
ATOM 828 N N . VAL A 1 107 ? 15.987 1.323 -22.322 1.00 86.69 107 VAL A N 1
ATOM 829 C CA . VAL A 1 107 ? 17.269 1.849 -22.814 1.00 86.69 107 VAL A CA 1
ATOM 830 C C . VAL A 1 107 ? 17.030 3.170 -23.554 1.00 86.69 107 VAL A C 1
ATOM 832 O O . VAL A 1 107 ? 16.066 3.316 -24.301 1.00 86.69 107 VAL A O 1
ATOM 835 N N . MET A 1 108 ? 17.910 4.157 -23.355 1.00 80.62 108 MET A N 1
ATOM 836 C CA . MET A 1 108 ? 17.898 5.420 -24.110 1.00 80.62 108 MET A CA 1
ATOM 837 C C . MET A 1 108 ? 17.907 5.150 -25.626 1.00 80.62 108 MET A C 1
ATOM 839 O O . MET A 1 108 ? 18.865 4.564 -26.132 1.00 80.62 108 MET A O 1
ATOM 843 N N . GLY A 1 109 ? 16.872 5.613 -26.335 1.00 74.00 109 GLY A N 1
ATOM 844 C CA . GLY A 1 109 ? 16.670 5.382 -27.775 1.00 74.00 109 GLY A CA 1
ATOM 845 C C . GLY A 1 109 ? 15.530 4.413 -28.115 1.00 74.00 109 GLY A C 1
ATOM 846 O O . GLY A 1 109 ? 15.123 4.366 -29.270 1.00 74.00 109 GLY A O 1
ATOM 847 N N . ASP A 1 110 ? 14.963 3.711 -27.127 1.00 67.69 110 ASP A N 1
ATOM 848 C CA . ASP A 1 110 ? 13.779 2.854 -27.323 1.00 67.69 110 ASP A CA 1
ATOM 849 C C . ASP A 1 110 ? 12.515 3.658 -27.711 1.00 67.69 110 ASP A C 1
ATOM 851 O O . ASP A 1 110 ? 11.563 3.088 -28.222 1.00 67.69 110 ASP A O 1
ATOM 855 N N . GLU A 1 111 ? 12.502 4.979 -27.502 1.00 61.56 111 GLU A N 1
ATOM 856 C CA . GLU A 1 111 ? 11.380 5.879 -27.831 1.00 61.56 111 GLU A CA 1
ATOM 857 C C . GLU A 1 111 ? 11.337 6.310 -29.313 1.00 61.56 111 GLU A C 1
ATOM 859 O O . GLU A 1 111 ? 10.441 7.049 -29.712 1.00 61.56 111 GLU A O 1
ATOM 864 N N . GLN A 1 112 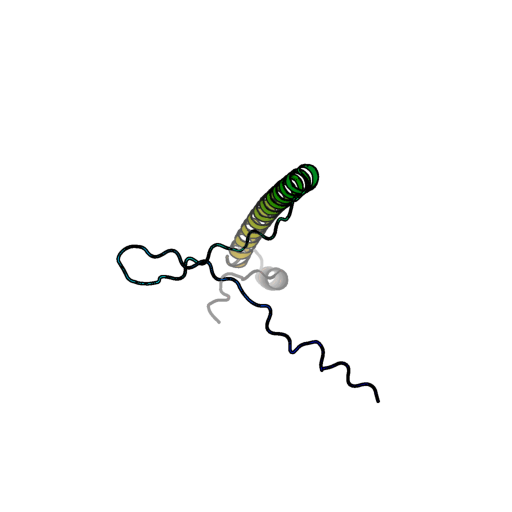? 12.309 5.885 -30.130 1.00 50.25 112 GLN A N 1
ATOM 865 C CA . GLN A 1 112 ? 12.443 6.265 -31.547 1.00 50.25 112 GLN A CA 1
ATOM 866 C C . GLN A 1 112 ? 12.135 5.110 -32.521 1.00 50.25 112 GLN A C 1
ATOM 868 O O . GLN A 1 112 ? 12.523 5.176 -33.687 1.00 50.25 112 GLN A O 1
ATOM 873 N N . CYS A 1 113 ? 11.455 4.053 -32.068 1.00 41.94 113 CYS A N 1
ATOM 874 C CA . CYS A 1 113 ? 10.963 2.954 -32.907 1.00 41.94 113 CYS A CA 1
ATOM 875 C C . CYS A 1 113 ? 9.468 2.727 -32.695 1.00 41.94 113 CYS A C 1
ATOM 877 O O . CYS A 1 113 ? 9.048 2.671 -31.518 1.00 41.94 113 CYS A O 1
#

Secondary structure (DSSP, 8-state):
---TTTTS-----------EETTEE--------------HHHHHHHHHHHHHHHHHHHHHHHHHHHHHHHHHHHHHHHHSPB---SSS-HHHHHHHHHHHHHTT--BTTGGG-

Sequence (113 aa):
MDNKLSELSKPEQFDAEVEIHGGEPFAVWAPAVNGSHVKKEQYFALLAELEATRKQSQELARQCGRLGARAAIAERKLATPVRLSCETHPRCRTQHAKDVRAAGFKVMGDEQC

pLDDT: mean 73.04, std 18.98, range [39.88, 97.19]

Foldseek 3Di:
DDDPPVVVPDPPPPPQDFDDDPHDTDRDPPPPPPPPPCPPVNVVVVVVVVVVVVVVVVVVVVVVVVVVVVVVVVVVVQVDADEFDPPDDPVVSVVVCVVCVVVNHHHPPPVVD

Radius of gyration: 35.2 Å; chains: 1; bounding box: 84×54×66 Å

=== Feature glossary ===
Key to the feature types in this record:

pLDDT. pLDDT is the predicted lDDT-Cα score: AlphaFold's confidence that the local environment of each residue (all inter-atomic distances within 15 Å) is correctly placed. It is a per-residue number between 0 and 100, with higher meaning more reliable.

Radius of gyration, Cα contacts, bounding box. The geometr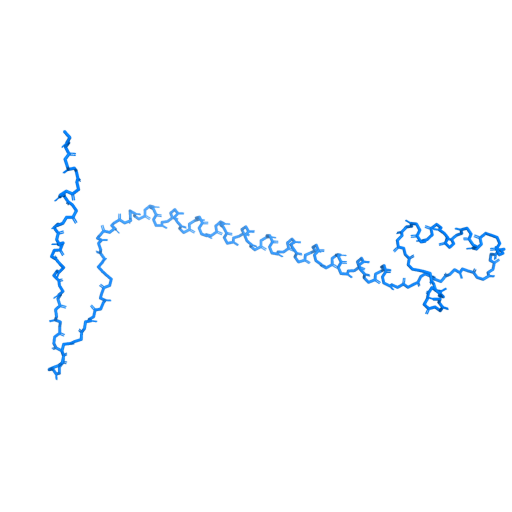ic summary reports three shape descriptors. Rg (radius of gyration) measures how spread out the Cα atoms are about their centre of mass; compact globular proteins have small Rg, elongated or unfolded ones large. Cα contacts (<8 Å, |i−j|>4) count long-range residue pairs in spatial proximity — high for tightly packed folds, near zero for rods or random coil. The bounding-box extents give the protein's footprint along x, y, z in Å.

Backbone torsions (φ/ψ). Backbone dihedral angles. Every residue except chain termini has a φ (preceding-C → N → Cα → C) and a ψ (N → Cα → C → next-N). They are reported in degrees following the IUPAC sign convention. Secondary structure is essentially a statement about which (φ, ψ) basin each residue occupies.

Contact-map, Ramachandran, and PAE plots. Plot images: a contact map (which residues are close in 3D, a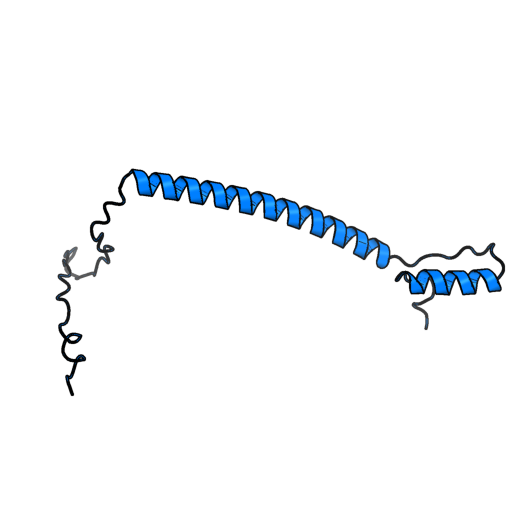s an N×N binary image), a Ramachandran scatter (backbone torsion angles, revealing secondary-structure composition at a glance), and — for AlphaFold structures — a PAE heatmap (pairwise prediction confidence).

Predicted aligned error. Predicted Aligned Error (PAE) is an AlphaFold confidence matrix: entry (i, j) is the expected error in the position of residue j, in ångströms, when the prediction is superimposed on the true structure at residue i. Low PAE within a block of residues means that block is internally rigid and well-predicted; high PAE between two blocks means their relative placement is uncertain even if each block individually is confident.

Secondary structure (3-state, P-SEA). Three-state secondary structure (P-SEA) collapses the eight DSSP classes into helix (a), strand (b), and coil (c). P-SEA assigns these from Cα geometry alone — distances and angles — without requiring backbone oxygens, so it works on any Cα trace.

Solvent-accessible surface area. Solvent-accessible surface area (SASA) is the area in Å² traced out by the centre of a 1.4 Å probe sphere (a water molecule) rolled over the protein's van der Waals surface (Shrake–Rupley / Lee–Richards construction). Buried residues have near-zero SASA; fully exposed residues can exceed 200 Å². The total SASA scales roughly with the number of surface residues.

Foldseek 3Di. The Foldseek 3Di string encodes local tertiary geometry as a 20-letter alphabet — one character per residue — derived from the relative positions of nearby Cα atoms. Unlike the amino-acid sequence, 3Di is a direct function of the 3D structure, so two proteins with the same fold have similar 3Di strings even at low sequence identity.

B-factor. For experimental (PDB) structures, the B-factor (temperature factor) quantifies the positional spread of each atom in the crystal — a combination of thermal vibration and static disorder — in units of Å². High B-factors mark flexible loops or poorly resolved regions; low B-factors mark the rigid, well-ordered core.

mmCIF coordinates. The mmCIF block holds the 3D Cartesian coordinates of each backbone atom (N, Cα, C, O) in ångströms. mmCIF is the PDB's canonical archive format — a tagged-loop text representation of the atomic model.

InterPro / GO / CATH / organism. Functional annotations link the protein to curated databases. InterPro entries identify conserved domains and families by matching the sequence against member-database signatures (Pfam, PROSITE, CDD, …). Gene Ontology (GO) terms describe molecular function, biological process, and cellular component in a controlled vocabulary. CATH places the structure in a hierarchical fold classification (Class/Architecture/Topology/Homologous-superfamily). The organism is the source species.

Rendered structure images. Structure images are PyMOL renders from six orthogonal camera directions. Cartoon representation draws helices as coils and strands as arrows; sticks shows the backbone as bonds; surface shows the solvent-excluded envelope. Rainbow coloring maps sequence position to hue (blue→red, N→C); chain coloring assigns a distinct color per polypeptide.

Sequence. This is the polypeptide sequence — one letter per residue, N-terminus first. Length ranges from a few dozen residues for small domains to over a thousand for large multi-domain proteins.

Secondary structure (8-state, DSSP). The SS8 string is DSSP's per-residue secondary-structure call. α-helix (H) means an i→i+4 H-bond ladder; β-strand (E) means the residue participates in a β-sheet; 3₁₀ (G) and π (I) are tighter and wider helices; T/S are turns/bends; '-' is loop.

Nearest PDB structures. Structural nearest neighbors (via Foldseek easy-search vs the PDB). Reported per hit: target PDB id, E-value, and alignment TM-score. A TM-score above ~0.5 is the conventional threshold for 'same fold'.